Protein AF-A0A2H4I725-F1 (afdb_monomer_lite)

Structure (mmCIF, N/CA/C/O backbone):
data_AF-A0A2H4I725-F1
#
_entry.id   AF-A0A2H4I725-F1
#
loop_
_atom_site.group_PDB
_atom_site.id
_atom_site.type_symbol
_atom_site.label_atom_id
_atom_site.label_alt_id
_atom_site.label_comp_id
_atom_site.label_asym_id
_atom_site.label_entity_id
_atom_site.label_seq_id
_atom_site.pdbx_PDB_ins_code
_atom_site.Cartn_x
_atom_site.Cartn_y
_atom_site.Cartn_z
_atom_site.occupancy
_atom_site.B_iso_or_equiv
_atom_site.auth_seq_id
_atom_site.auth_comp_id
_atom_site.auth_asym_id
_atom_site.auth_atom_id
_atom_site.pdbx_PDB_model_num
ATOM 1 N N . MET A 1 1 ? 18.591 -48.454 33.062 1.00 38.25 1 MET A N 1
ATOM 2 C CA . MET A 1 1 ? 19.019 -47.544 31.979 1.00 38.25 1 MET A CA 1
ATOM 3 C C . MET A 1 1 ? 18.144 -47.769 30.755 1.00 38.25 1 MET A C 1
ATOM 5 O O . MET A 1 1 ? 18.186 -48.865 30.234 1.00 38.25 1 MET A O 1
ATOM 9 N N . LYS A 1 2 ? 17.390 -46.725 30.367 1.00 40.25 2 LYS A N 1
ATOM 10 C CA . LYS A 1 2 ? 17.100 -46.233 28.998 1.00 40.25 2 LYS A CA 1
ATOM 11 C C . LYS A 1 2 ? 16.545 -47.212 27.933 1.00 40.25 2 LYS A C 1
ATOM 13 O O . LYS A 1 2 ? 17.132 -48.250 27.714 1.00 40.25 2 LYS A O 1
ATOM 18 N N . LYS A 1 3 ? 15.539 -46.900 27.107 1.00 43.84 3 LYS A N 1
ATOM 19 C CA . LYS A 1 3 ? 14.594 -45.774 26.958 1.00 43.84 3 LYS A CA 1
ATOM 20 C C . LYS A 1 3 ? 13.524 -46.240 25.940 1.00 43.84 3 LYS A C 1
ATOM 22 O O . LYS A 1 3 ? 13.876 -46.585 24.823 1.00 43.84 3 LYS A O 1
ATOM 27 N N . ILE A 1 4 ? 12.263 -46.256 26.369 1.00 47.47 4 ILE A N 1
ATOM 28 C CA . ILE A 1 4 ? 11.057 -45.745 25.687 1.00 47.47 4 ILE A CA 1
ATOM 29 C C . ILE A 1 4 ? 11.089 -45.766 24.142 1.00 47.47 4 ILE A C 1
ATOM 31 O O . ILE A 1 4 ? 11.621 -44.854 23.515 1.00 47.47 4 ILE A O 1
ATOM 35 N N . ILE A 1 5 ? 10.420 -46.758 23.548 1.00 49.59 5 ILE A N 1
ATOM 36 C CA . ILE A 1 5 ? 9.940 -46.745 22.157 1.00 49.59 5 ILE A CA 1
ATOM 37 C C . ILE A 1 5 ? 8.427 -46.940 22.231 1.00 49.59 5 ILE A C 1
ATOM 39 O O . ILE A 1 5 ? 7.939 -48.061 22.195 1.00 49.59 5 ILE A O 1
ATOM 43 N N . LEU A 1 6 ? 7.692 -45.853 22.452 1.00 46.06 6 LEU A N 1
ATOM 44 C CA . LEU A 1 6 ? 6.232 -45.800 22.327 1.00 46.06 6 LEU A CA 1
ATOM 45 C C . LEU A 1 6 ? 5.814 -44.342 22.511 1.00 46.06 6 LEU A C 1
ATOM 47 O O . LEU A 1 6 ? 5.556 -43.935 23.634 1.00 46.06 6 LEU A O 1
ATOM 51 N N . LEU A 1 7 ? 5.871 -43.544 21.436 1.00 43.12 7 LEU A N 1
ATOM 52 C CA . LEU A 1 7 ? 5.210 -42.231 21.274 1.00 43.12 7 LEU A CA 1
ATOM 53 C C . LEU A 1 7 ? 5.718 -41.560 19.986 1.00 43.12 7 LEU A C 1
ATOM 55 O O . LEU A 1 7 ? 6.475 -40.601 20.035 1.00 43.12 7 LEU A O 1
ATOM 59 N N . PHE A 1 8 ? 5.356 -42.080 18.813 1.00 39.75 8 PHE A N 1
ATOM 60 C CA . PHE A 1 8 ? 5.600 -41.348 17.555 1.00 39.75 8 PHE A CA 1
ATOM 61 C C . PHE A 1 8 ? 4.423 -41.364 16.573 1.00 39.75 8 PHE A C 1
ATOM 63 O O . PHE A 1 8 ? 4.521 -40.782 15.501 1.00 39.75 8 PHE A O 1
ATOM 70 N N . VAL A 1 9 ? 3.285 -41.963 16.941 1.00 41.59 9 VAL A N 1
ATOM 71 C CA . VAL A 1 9 ? 2.117 -42.086 16.042 1.00 41.59 9 VAL A CA 1
ATOM 72 C C . VAL A 1 9 ? 0.950 -41.167 16.450 1.00 41.59 9 VAL A C 1
ATOM 74 O O . VAL A 1 9 ? -0.037 -41.059 15.737 1.00 41.59 9 VAL A O 1
ATOM 77 N N . THR A 1 10 ? 1.075 -40.405 17.539 1.00 39.72 10 THR A N 1
ATOM 78 C CA . THR A 1 10 ? 0.033 -39.475 18.023 1.00 39.72 10 THR A CA 1
ATOM 79 C C . THR A 1 10 ? 0.452 -38.003 18.019 1.00 39.72 10 THR A C 1
ATOM 81 O O . THR A 1 10 ? -0.192 -37.194 18.677 1.00 39.72 10 THR A O 1
ATOM 84 N N . LEU A 1 11 ? 1.509 -37.622 17.288 1.00 37.84 11 LEU A N 1
ATOM 85 C CA . LEU A 1 11 ? 1.909 -36.208 17.157 1.00 37.84 11 LEU A CA 1
ATOM 86 C C . LEU A 1 11 ? 1.662 -35.600 15.767 1.00 37.84 11 LEU A C 1
ATOM 88 O O . LEU A 1 11 ? 1.892 -34.412 15.579 1.00 37.84 11 LEU A O 1
ATOM 92 N N . VAL A 1 12 ? 1.177 -36.386 14.800 1.00 43.19 12 VAL A N 1
ATOM 93 C CA . VAL A 1 12 ? 0.911 -35.912 13.424 1.00 43.19 12 VAL A CA 1
ATOM 94 C C . VAL A 1 12 ? -0.580 -35.628 13.184 1.00 43.19 12 VAL A C 1
ATOM 96 O O . VAL A 1 12 ? -0.946 -34.978 12.213 1.00 43.19 12 VAL A O 1
ATOM 99 N N . SER A 1 13 ? -1.461 -36.022 14.104 1.00 42.28 13 SER A N 1
ATOM 100 C CA . SER A 1 13 ? -2.905 -35.754 14.024 1.00 42.28 13 SER A CA 1
ATOM 101 C C . SER A 1 13 ? -3.357 -34.481 14.753 1.00 42.28 13 SER A C 1
ATOM 103 O O . SER A 1 13 ? -4.543 -34.164 14.734 1.00 42.28 13 SER A O 1
ATOM 105 N N . LEU A 1 14 ? -2.431 -33.702 15.325 1.00 39.09 14 LEU A N 1
ATOM 106 C CA . LEU A 1 14 ? -2.716 -32.391 15.923 1.00 39.09 14 LEU A CA 1
ATOM 107 C C . LEU A 1 14 ? -2.178 -31.231 15.067 1.00 39.09 14 LEU A C 1
ATOM 109 O O . LEU A 1 14 ? -1.698 -30.234 15.588 1.00 39.09 14 LEU A O 1
ATOM 113 N N . PHE A 1 15 ? -2.226 -31.372 13.741 1.00 39.53 15 PHE A N 1
ATOM 114 C CA . PHE A 1 15 ? -1.858 -30.305 12.797 1.00 39.53 15 PHE A CA 1
ATOM 115 C C . PHE A 1 15 ? -2.995 -29.965 11.821 1.00 39.53 15 PHE A C 1
ATOM 117 O O . PHE A 1 15 ? -2.755 -29.495 10.714 1.00 39.53 15 PHE A O 1
ATOM 124 N N . VAL A 1 16 ? -4.247 -30.238 12.214 1.00 42.94 16 VAL A N 1
ATOM 125 C CA . VAL A 1 16 ? -5.434 -29.981 11.369 1.00 42.94 16 VAL A CA 1
ATOM 126 C C . VAL A 1 16 ? -6.513 -29.145 12.074 1.00 42.94 16 VAL A C 1
ATOM 128 O O . VAL A 1 16 ? -7.460 -28.700 11.438 1.00 42.94 16 VAL A O 1
ATOM 131 N N . PHE A 1 17 ? -6.363 -28.811 13.357 1.00 39.41 17 PHE A N 1
ATOM 132 C CA . PHE A 1 17 ? -7.342 -27.985 14.070 1.00 39.41 17 PHE A CA 1
ATOM 133 C C . PHE A 1 17 ? -6.686 -26.762 14.696 1.00 39.41 17 PHE A C 1
ATOM 135 O O . PHE A 1 17 ? -6.304 -26.811 15.855 1.00 39.41 17 PHE A O 1
ATOM 142 N N . GLN A 1 18 ? -6.565 -25.689 13.912 1.00 35.44 18 GLN A N 1
ATOM 143 C CA . GLN A 1 18 ? -6.730 -24.284 14.326 1.00 35.44 18 GLN A CA 1
ATOM 144 C C . GLN A 1 18 ? -6.160 -23.376 13.236 1.00 35.44 18 GLN A C 1
ATOM 146 O O . GLN A 1 18 ? -5.016 -22.962 13.306 1.00 35.44 18 GLN A O 1
ATOM 151 N N . ASN A 1 19 ? -6.963 -23.067 12.220 1.00 39.19 19 ASN A N 1
ATOM 152 C CA . ASN A 1 19 ? -6.806 -21.834 11.438 1.00 39.19 19 ASN A CA 1
ATOM 153 C C . ASN A 1 19 ? -8.176 -21.259 11.039 1.00 39.19 19 ASN A C 1
ATOM 155 O O . ASN A 1 19 ? -8.297 -20.550 10.049 1.00 39.19 19 ASN A O 1
ATOM 159 N N . ASN A 1 20 ? -9.210 -21.513 11.849 1.00 42.00 20 ASN A N 1
ATOM 160 C CA . ASN A 1 20 ? -10.397 -20.656 11.867 1.00 42.00 20 ASN A CA 1
ATOM 161 C C . ASN A 1 20 ? -10.122 -19.476 12.806 1.00 42.00 20 ASN A C 1
ATOM 163 O O . ASN A 1 20 ? -10.790 -19.308 13.823 1.00 42.00 20 ASN A O 1
ATOM 167 N N . VAL A 1 21 ? -9.079 -18.700 12.496 1.00 41.16 21 VAL A N 1
ATOM 168 C CA . VAL A 1 21 ? -8.945 -17.358 13.060 1.00 41.16 21 VAL A CA 1
ATOM 169 C C . VAL A 1 21 ? -9.886 -16.494 12.239 1.00 41.16 21 VAL A C 1
ATOM 171 O O . VAL A 1 21 ? -9.630 -16.213 11.071 1.00 41.16 21 VAL A O 1
ATOM 174 N N . SER A 1 22 ? -11.027 -16.169 12.838 1.00 38.25 22 SER A N 1
ATOM 175 C CA . SER A 1 22 ? -11.983 -15.201 12.317 1.00 38.25 22 SER A CA 1
ATOM 176 C C . SER A 1 22 ? -11.232 -13.946 11.862 1.00 38.25 22 SER A C 1
ATOM 178 O O . SER A 1 22 ? -10.439 -13.390 12.620 1.00 38.25 22 SER A O 1
ATOM 180 N N . ALA A 1 23 ? -11.474 -13.514 10.624 1.00 45.38 23 ALA A N 1
ATOM 181 C CA . ALA A 1 23 ? -10.743 -12.443 9.939 1.00 45.38 23 ALA A CA 1
ATOM 182 C C . ALA A 1 23 ? -10.848 -11.048 10.598 1.00 45.38 23 ALA A C 1
ATOM 184 O O . ALA A 1 23 ? -10.262 -10.097 10.094 1.00 45.38 23 ALA A O 1
ATOM 185 N N . ASP A 1 24 ? -11.559 -10.933 11.721 1.00 45.62 24 ASP A N 1
ATOM 186 C CA . ASP A 1 24 ? -11.911 -9.667 12.369 1.00 45.62 24 ASP A CA 1
ATOM 187 C C . ASP A 1 24 ? -11.006 -9.317 13.573 1.00 45.62 24 ASP A C 1
ATOM 189 O O . ASP A 1 24 ? -11.004 -8.184 14.031 1.00 45.62 24 ASP A O 1
ATOM 193 N N . THR A 1 25 ? -10.183 -10.249 14.082 1.00 41.94 25 THR A N 1
ATOM 194 C CA . THR A 1 25 ? -9.309 -10.004 15.261 1.00 41.94 25 THR A CA 1
ATOM 195 C C . THR A 1 25 ? -7.814 -9.893 14.941 1.00 41.94 25 THR A C 1
ATOM 197 O O . THR A 1 25 ? -6.993 -9.793 15.850 1.00 41.94 25 THR A O 1
ATOM 200 N N . LEU A 1 26 ? -7.421 -9.953 13.665 1.00 50.97 26 LEU A N 1
ATOM 201 C CA . LEU A 1 26 ? -6.010 -9.856 13.247 1.00 50.97 26 LEU A CA 1
ATOM 202 C C . LEU A 1 26 ? -5.545 -8.413 12.988 1.00 50.97 26 LEU A C 1
ATOM 204 O O . LEU A 1 26 ? -4.342 -8.170 12.936 1.00 50.97 26 LEU A O 1
ATOM 208 N N . ASP A 1 27 ? -6.475 -7.468 12.854 1.00 57.44 27 ASP A N 1
ATOM 209 C CA . ASP A 1 27 ? -6.194 -6.080 12.456 1.00 57.44 27 ASP A CA 1
ATOM 210 C C . ASP A 1 27 ? -5.729 -5.202 13.638 1.00 57.44 27 ASP A C 1
ATOM 212 O O . ASP A 1 27 ? -5.016 -4.222 13.433 1.00 57.44 27 ASP A O 1
ATOM 216 N N . ASP A 1 28 ? -6.056 -5.577 14.883 1.00 63.50 28 ASP A N 1
ATOM 217 C CA . ASP A 1 28 ? -5.721 -4.799 16.092 1.00 63.50 28 ASP A CA 1
ATOM 218 C C . ASP A 1 28 ? -4.212 -4.708 16.364 1.00 63.50 28 ASP A C 1
ATOM 220 O O . ASP A 1 28 ? -3.746 -3.769 17.009 1.00 63.50 28 ASP A O 1
ATOM 224 N N . ASN A 1 29 ? -3.436 -5.667 15.854 1.00 81.62 29 ASN A N 1
ATOM 225 C CA . ASN A 1 29 ? -1.980 -5.693 16.009 1.00 81.62 29 ASN A CA 1
ATOM 226 C C . ASN A 1 29 ? -1.241 -5.041 14.834 1.00 81.62 29 ASN A C 1
ATOM 228 O O . ASN A 1 29 ? -0.012 -4.966 14.864 1.00 81.62 29 ASN A O 1
ATOM 232 N N . ILE A 1 30 ? -1.956 -4.595 13.796 1.00 89.94 30 ILE A N 1
ATOM 233 C CA . ILE A 1 30 ? -1.338 -3.951 12.640 1.00 89.94 30 ILE A CA 1
ATOM 234 C C . ILE A 1 30 ? -1.136 -2.464 12.964 1.00 89.94 30 ILE A C 1
ATOM 236 O O . ILE A 1 30 ? -2.109 -1.763 13.264 1.00 89.94 30 ILE A O 1
ATOM 240 N N . PRO A 1 31 ? 0.105 -1.945 12.89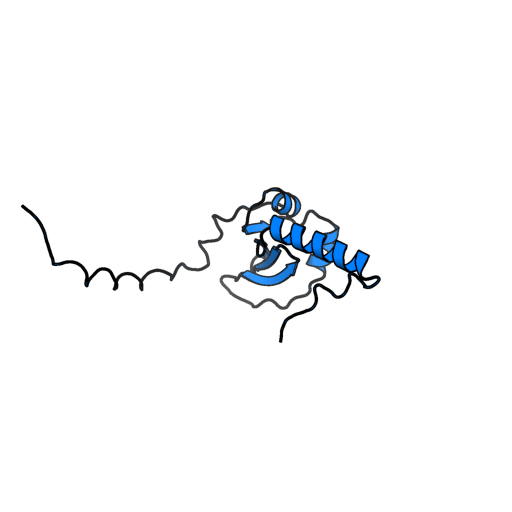2 1.00 93.88 31 PRO A N 1
ATOM 241 C CA . PRO A 1 31 ? 0.381 -0.540 13.155 1.00 93.88 31 PRO A CA 1
ATOM 242 C C . PRO A 1 31 ? -0.469 0.389 12.279 1.00 93.88 31 PRO A C 1
ATOM 244 O O . PRO A 1 31 ? -0.621 0.165 11.074 1.00 93.88 31 PRO A O 1
ATOM 247 N N . GLN A 1 32 ? -1.000 1.453 12.885 1.00 94.06 32 GLN A N 1
ATOM 248 C CA . GLN A 1 32 ? -1.778 2.479 12.190 1.00 94.06 32 GLN A CA 1
ATOM 249 C C . GLN A 1 32 ? -0.970 3.774 12.120 1.00 94.06 32 GLN A C 1
ATOM 251 O O . GLN A 1 32 ? -0.566 4.297 13.156 1.00 94.06 32 GLN A O 1
ATOM 256 N N . MET A 1 33 ? -0.731 4.287 10.915 1.00 95.25 33 MET A N 1
ATOM 257 C CA . MET A 1 33 ? 0.077 5.494 10.692 1.00 95.25 33 MET A CA 1
ATOM 258 C C . MET A 1 33 ? -0.277 6.164 9.361 1.00 95.25 33 MET A C 1
ATOM 260 O O . MET A 1 33 ? -1.031 5.595 8.561 1.00 95.25 33 MET A O 1
ATOM 264 N N . THR A 1 34 ? 0.236 7.370 9.108 1.00 95.44 34 THR A N 1
ATOM 265 C CA . THR A 1 34 ? 0.018 8.031 7.809 1.00 95.44 34 THR A CA 1
ATOM 266 C C . THR A 1 34 ? 0.801 7.333 6.693 1.00 95.44 34 THR A C 1
ATOM 268 O O . THR A 1 34 ? 1.727 6.559 6.949 1.00 95.44 34 THR A O 1
ATOM 271 N N . LEU A 1 35 ? 0.452 7.590 5.427 1.00 91.75 35 LEU A N 1
ATOM 272 C CA . LEU A 1 35 ? 1.178 7.009 4.293 1.00 91.75 35 LEU A CA 1
ATOM 273 C C . LEU A 1 35 ? 2.663 7.413 4.298 1.00 91.75 35 LEU A C 1
ATOM 275 O O . LEU A 1 35 ? 3.524 6.585 4.002 1.00 91.75 35 LEU A O 1
ATOM 279 N N . SER A 1 36 ? 2.989 8.662 4.635 1.00 93.62 36 SER A N 1
ATOM 280 C CA . SER A 1 36 ? 4.385 9.100 4.680 1.00 93.62 36 SER A CA 1
ATOM 281 C C . SER A 1 36 ? 5.186 8.441 5.809 1.00 93.62 36 SER A C 1
ATOM 283 O O . SER A 1 36 ? 6.356 8.109 5.609 1.00 93.62 36 SER A O 1
ATOM 285 N N . GLU A 1 37 ? 4.568 8.208 6.968 1.00 94.88 37 GLU A N 1
ATOM 286 C CA . GLU A 1 37 ? 5.175 7.487 8.091 1.00 94.88 37 GLU A CA 1
ATOM 287 C C . GLU A 1 37 ? 5.373 6.009 7.757 1.00 94.88 37 GLU A C 1
ATOM 289 O O . GLU A 1 37 ? 6.461 5.472 7.963 1.00 94.88 37 GLU A O 1
ATOM 294 N N . ALA A 1 38 ? 4.369 5.385 7.140 1.00 92.75 38 ALA A N 1
ATOM 295 C CA . ALA A 1 38 ? 4.407 4.007 6.660 1.00 92.75 38 ALA A CA 1
ATOM 296 C C . ALA A 1 38 ? 5.588 3.734 5.722 1.00 92.75 38 ALA A C 1
ATOM 298 O O . ALA A 1 38 ? 6.258 2.709 5.829 1.00 92.75 38 ALA A O 1
ATOM 299 N N . LEU A 1 39 ? 5.881 4.666 4.816 1.00 90.69 39 LEU A N 1
ATOM 300 C CA . LEU A 1 39 ? 7.003 4.532 3.887 1.00 90.69 39 LEU A CA 1
ATOM 301 C C . LEU A 1 39 ? 8.374 4.700 4.562 1.00 90.69 39 LEU A C 1
ATOM 303 O O . LEU A 1 39 ? 9.378 4.249 4.012 1.00 90.69 39 LEU A O 1
ATOM 307 N N . LYS A 1 40 ? 8.430 5.342 5.735 1.00 91.62 40 LYS A N 1
ATOM 308 C CA . LYS A 1 40 ? 9.665 5.580 6.501 1.00 91.62 40 LYS A CA 1
ATOM 309 C C . LYS A 1 40 ? 9.913 4.532 7.582 1.00 91.62 40 LYS A C 1
ATOM 311 O O . LYS A 1 40 ? 11.068 4.301 7.927 1.00 91.62 40 LYS A O 1
ATOM 316 N N . SER A 1 41 ? 8.858 3.930 8.128 1.00 89.81 41 SER A N 1
ATOM 317 C CA . SER A 1 41 ? 8.936 3.036 9.287 1.00 89.81 41 SER A CA 1
ATOM 318 C C . SER A 1 41 ? 9.643 1.714 8.982 1.00 89.81 41 SER A C 1
ATOM 320 O O . SER A 1 41 ? 10.255 1.127 9.869 1.00 89.81 41 SER A O 1
ATOM 322 N N . GLY A 1 42 ? 9.590 1.254 7.727 1.00 83.44 42 GLY A N 1
ATOM 323 C CA . GLY A 1 42 ? 10.114 -0.055 7.330 1.00 83.44 42 GLY A CA 1
ATOM 324 C C . GLY A 1 42 ? 9.217 -1.227 7.745 1.00 83.44 42 GLY A C 1
ATOM 325 O O . GLY A 1 42 ? 9.615 -2.381 7.580 1.00 83.44 42 GLY A O 1
ATOM 326 N N . GLU A 1 43 ? 8.016 -0.941 8.254 1.00 89.75 43 GLU A N 1
ATOM 327 C CA . GLU A 1 43 ? 7.018 -1.950 8.593 1.00 89.75 43 GLU A CA 1
ATOM 328 C C . GLU A 1 43 ? 6.533 -2.690 7.342 1.00 89.75 43 GLU A C 1
ATOM 330 O O . GLU A 1 43 ? 6.338 -2.110 6.270 1.00 89.75 43 GLU A O 1
ATOM 335 N N . LYS A 1 44 ? 6.326 -4.003 7.474 1.00 92.38 44 LYS A N 1
ATOM 336 C CA . LYS A 1 44 ? 5.906 -4.851 6.347 1.00 92.38 44 LYS A CA 1
ATOM 337 C C . LYS A 1 44 ? 4.412 -4.785 6.073 1.00 92.38 44 LYS A C 1
ATOM 339 O O . LYS A 1 44 ? 3.994 -5.087 4.960 1.00 92.38 44 LYS A O 1
ATOM 344 N N . GLU A 1 45 ? 3.614 -4.426 7.067 1.00 94.56 45 GLU A N 1
ATOM 345 C CA . GLU A 1 45 ? 2.165 -4.322 6.954 1.00 94.56 45 GLU A CA 1
ATOM 346 C C . GLU A 1 45 ? 1.664 -3.222 7.887 1.00 94.56 45 GLU A C 1
ATOM 348 O O . GLU A 1 45 ? 2.030 -3.192 9.060 1.00 94.56 45 GLU A O 1
ATOM 353 N N . VAL A 1 46 ? 0.851 -2.306 7.357 1.00 95.00 46 VAL A N 1
ATOM 354 C CA . VAL A 1 46 ? 0.305 -1.165 8.105 1.00 95.00 46 VAL A CA 1
ATOM 355 C C . VAL A 1 46 ? -1.084 -0.783 7.606 1.00 95.00 46 VAL A C 1
ATOM 357 O O . VAL A 1 46 ? -1.384 -0.873 6.410 1.00 95.00 46 VAL A O 1
ATOM 360 N N . ILE A 1 47 ? -1.919 -0.281 8.511 1.00 95.25 47 ILE A N 1
ATOM 361 C CA . ILE A 1 47 ? -3.188 0.364 8.170 1.00 95.25 47 ILE A CA 1
ATOM 362 C C . ILE A 1 47 ? -2.925 1.861 8.014 1.00 95.25 47 ILE A C 1
ATOM 364 O O . ILE A 1 47 ? -2.465 2.533 8.935 1.00 95.25 47 ILE A O 1
ATOM 368 N N . ILE A 1 48 ? -3.247 2.396 6.843 1.00 93.94 48 ILE A N 1
ATOM 369 C CA . ILE A 1 48 ? -3.072 3.814 6.545 1.00 93.94 48 ILE A CA 1
ATOM 370 C C . ILE A 1 48 ? -4.253 4.584 7.136 1.00 93.94 48 ILE A C 1
ATOM 372 O O . ILE A 1 48 ? -5.407 4.380 6.740 1.00 93.94 48 ILE A O 1
ATOM 376 N N . THR A 1 49 ? -3.954 5.484 8.068 1.00 93.19 49 THR A N 1
ATOM 377 C CA . THR A 1 49 ? -4.941 6.384 8.681 1.00 93.19 49 THR A CA 1
ATOM 378 C C . THR A 1 49 ? -5.259 7.564 7.768 1.00 93.19 49 THR A C 1
ATOM 380 O O . THR A 1 49 ? -6.426 7.923 7.615 1.00 93.19 49 THR A O 1
ATOM 383 N N . GLU A 1 50 ? -4.237 8.113 7.110 1.00 91.94 50 GLU A N 1
ATOM 384 C CA . GLU A 1 50 ? -4.332 9.275 6.229 1.00 91.94 50 GLU A CA 1
ATOM 385 C C . GLU A 1 50 ? -3.366 9.169 5.040 1.00 91.94 50 GLU A C 1
ATOM 387 O O . GLU A 1 50 ? -2.231 8.706 5.171 1.00 91.94 50 GLU A O 1
ATOM 392 N N . ILE A 1 51 ? -3.822 9.619 3.867 1.00 89.94 51 ILE A N 1
ATOM 393 C CA . ILE A 1 51 ? -2.989 9.766 2.668 1.00 89.94 51 ILE A CA 1
ATOM 394 C C . ILE A 1 51 ? -2.494 11.215 2.629 1.00 89.94 51 ILE A C 1
ATOM 396 O O . ILE A 1 51 ? -3.071 12.068 1.957 1.00 89.94 51 ILE A O 1
ATOM 400 N N . ASP A 1 52 ? -1.429 11.478 3.378 1.00 92.75 52 ASP A N 1
ATOM 401 C CA . ASP A 1 52 ? -0.808 12.794 3.575 1.00 92.75 52 ASP A CA 1
ATOM 402 C C . ASP A 1 52 ? 0.162 13.199 2.446 1.00 92.75 52 ASP A C 1
ATOM 404 O O . ASP A 1 52 ? 0.700 14.304 2.442 1.00 92.75 52 ASP A O 1
ATOM 408 N N . ILE A 1 53 ? 0.360 12.325 1.454 1.00 91.00 53 ILE A N 1
ATOM 409 C CA . ILE A 1 53 ? 1.157 12.596 0.251 1.00 91.00 53 ILE A CA 1
ATOM 410 C C . ILE A 1 53 ? 0.219 13.064 -0.877 1.00 91.00 53 ILE A C 1
ATOM 412 O O . ILE A 1 53 ? -0.571 12.253 -1.380 1.00 91.00 53 ILE A O 1
ATOM 416 N N . PRO A 1 54 ? 0.292 14.335 -1.324 1.00 89.56 54 PRO A N 1
ATOM 417 C CA . PRO A 1 54 ? -0.659 14.905 -2.283 1.00 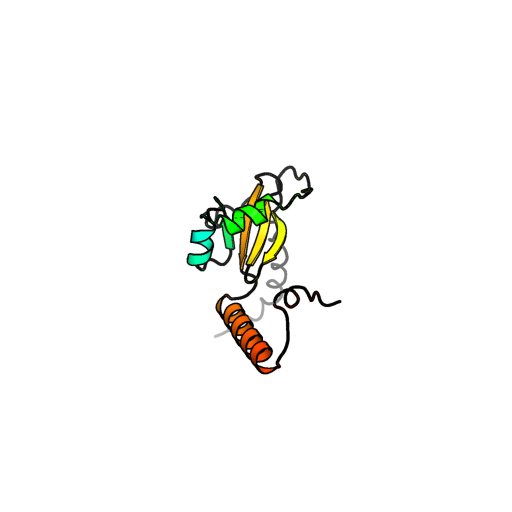89.56 54 PRO A CA 1
ATOM 418 C C . PRO A 1 54 ? -0.738 14.148 -3.614 1.00 89.56 54 PRO A C 1
ATOM 420 O O . PRO A 1 54 ? -1.820 13.969 -4.178 1.00 89.56 54 PRO A O 1
ATOM 423 N N . GLU A 1 55 ? 0.400 13.687 -4.129 1.00 86.94 55 GLU A N 1
ATOM 424 C CA . GLU A 1 55 ? 0.498 12.933 -5.379 1.00 86.94 55 GLU A CA 1
ATOM 425 C C . GLU A 1 55 ? -0.209 11.581 -5.259 1.00 86.94 55 GLU A C 1
ATOM 427 O O . GLU A 1 55 ? -0.994 11.207 -6.134 1.00 86.94 55 GLU A O 1
ATOM 432 N N . ALA A 1 56 ? 0.006 10.879 -4.143 1.00 85.44 56 ALA A N 1
ATOM 433 C CA . ALA A 1 56 ? -0.658 9.612 -3.865 1.00 85.44 56 ALA A CA 1
ATOM 434 C C . ALA A 1 56 ? -2.165 9.810 -3.678 1.00 85.44 56 ALA A C 1
ATOM 436 O O . ALA A 1 56 ? -2.955 9.033 -4.211 1.00 85.44 56 ALA A O 1
ATOM 437 N N . ALA A 1 57 ? -2.581 10.881 -2.993 1.00 86.56 57 ALA A N 1
ATOM 438 C CA . ALA A 1 57 ? -3.990 11.203 -2.794 1.00 86.56 57 ALA A CA 1
ATOM 439 C C . ALA A 1 57 ? -4.724 11.411 -4.126 1.00 86.56 57 ALA A C 1
ATOM 441 O O . ALA A 1 57 ? -5.821 10.881 -4.305 1.00 86.56 57 ALA A O 1
ATOM 442 N N . LYS A 1 58 ? -4.117 12.119 -5.092 1.00 86.06 58 LYS A N 1
ATOM 443 C CA . LYS A 1 58 ? -4.697 12.303 -6.438 1.00 86.06 58 LYS A CA 1
ATOM 444 C C . LYS A 1 58 ? -4.972 10.967 -7.123 1.00 86.06 58 LYS A C 1
ATOM 446 O O . LYS A 1 58 ? -6.060 10.769 -7.661 1.00 86.06 58 LYS A O 1
ATOM 451 N N . VAL A 1 59 ? -4.010 10.046 -7.070 1.00 82.69 59 VAL A N 1
ATOM 452 C CA . VAL A 1 59 ? -4.145 8.717 -7.675 1.00 82.69 59 VAL A CA 1
ATOM 453 C C . VAL A 1 59 ? -5.188 7.898 -6.921 1.00 82.69 59 VAL A C 1
ATOM 455 O O . VAL A 1 59 ? -6.178 7.480 -7.515 1.00 82.69 59 VAL A O 1
ATOM 458 N N . LEU A 1 60 ? -5.030 7.732 -5.609 1.00 78.06 60 LEU A N 1
ATOM 459 C CA . LEU A 1 60 ? -5.869 6.877 -4.766 1.00 78.06 60 LEU A CA 1
ATOM 460 C C . LEU A 1 60 ? -7.339 7.318 -4.720 1.00 78.06 60 LEU A C 1
ATOM 462 O O . LEU A 1 60 ? -8.235 6.470 -4.686 1.00 78.06 60 LEU A O 1
ATOM 466 N N . ASN A 1 61 ? -7.605 8.625 -4.770 1.00 78.94 61 ASN A N 1
ATOM 467 C CA . ASN A 1 61 ? -8.968 9.161 -4.808 1.00 78.94 61 ASN A CA 1
ATOM 468 C C . ASN A 1 61 ? -9.617 9.044 -6.192 1.00 78.94 61 ASN A C 1
ATOM 470 O O . ASN A 1 61 ? -10.844 9.015 -6.290 1.00 78.94 61 ASN A O 1
ATOM 474 N N . SER A 1 62 ? -8.820 8.948 -7.261 1.00 79.19 62 SER A N 1
ATOM 475 C CA . SER A 1 62 ? -9.342 8.759 -8.620 1.00 79.19 62 SER A CA 1
ATOM 476 C C . SER A 1 62 ? -9.863 7.341 -8.871 1.00 79.19 62 SER A C 1
ATOM 478 O O . SER A 1 62 ? -10.687 7.135 -9.766 1.00 79.19 62 SER A O 1
ATOM 480 N N . ILE A 1 63 ? -9.431 6.361 -8.068 1.00 76.44 63 ILE A N 1
ATOM 481 C CA . ILE A 1 63 ? -9.769 4.956 -8.283 1.00 76.44 63 ILE A CA 1
ATOM 482 C C . ILE A 1 63 ? -11.227 4.695 -7.865 1.00 76.44 63 ILE A C 1
ATOM 484 O O . ILE A 1 63 ? -11.544 4.428 -6.702 1.00 76.44 63 ILE A O 1
ATOM 488 N N . ARG A 1 64 ? -12.145 4.776 -8.835 1.00 68.56 64 ARG A N 1
ATOM 489 C CA . ARG A 1 64 ? -13.570 4.457 -8.659 1.00 68.56 64 ARG A CA 1
ATOM 490 C C . ARG A 1 64 ? -13.770 2.949 -8.717 1.00 68.56 64 ARG A C 1
ATOM 492 O O . ARG A 1 64 ? -13.568 2.348 -9.767 1.00 68.56 64 ARG A O 1
ATOM 499 N N . MET A 1 65 ? -14.187 2.328 -7.612 1.00 66.56 65 MET A N 1
ATOM 500 C CA . MET A 1 65 ? -14.323 0.868 -7.552 1.00 66.56 65 MET A CA 1
ATOM 501 C C . MET A 1 65 ? -15.614 0.411 -6.891 1.00 66.56 65 MET A C 1
ATOM 503 O O . MET A 1 65 ? -16.059 0.947 -5.874 1.00 66.56 65 MET A O 1
ATOM 507 N N . ARG A 1 66 ? -16.192 -0.638 -7.479 1.00 71.44 66 ARG A N 1
ATOM 508 C CA . ARG A 1 66 ? -17.364 -1.337 -6.964 1.00 71.44 66 ARG A CA 1
ATOM 509 C C . ARG A 1 66 ? -16.887 -2.401 -5.978 1.00 71.44 66 ARG A C 1
ATOM 511 O O . ARG A 1 66 ? -16.549 -3.510 -6.368 1.00 71.44 66 ARG A O 1
ATOM 518 N N . MET A 1 67 ? -16.799 -2.024 -4.706 1.00 75.19 67 MET A N 1
ATOM 519 C CA . MET A 1 67 ? -16.412 -2.953 -3.643 1.00 75.19 67 MET A CA 1
ATOM 520 C C . MET A 1 67 ? -17.536 -3.964 -3.367 1.00 75.19 67 MET A C 1
ATOM 522 O O . MET A 1 67 ? -18.711 -3.576 -3.409 1.00 75.19 67 MET A O 1
ATOM 526 N N . PRO A 1 68 ? -17.203 -5.229 -3.052 1.00 76.44 68 PRO A N 1
ATOM 527 C CA . PRO A 1 68 ? -18.173 -6.181 -2.530 1.00 76.44 68 PRO A CA 1
ATOM 528 C C . PRO A 1 68 ? -18.805 -5.625 -1.251 1.00 76.44 68 PRO A C 1
ATOM 530 O O . PRO A 1 68 ? -18.145 -4.974 -0.438 1.00 76.44 68 PRO A O 1
ATOM 533 N N . ARG A 1 69 ? -20.110 -5.843 -1.090 1.00 67.94 69 ARG A N 1
ATOM 534 C CA . ARG A 1 69 ? -20.860 -5.384 0.080 1.00 67.94 69 ARG A CA 1
ATOM 535 C C . ARG A 1 69 ? -20.871 -6.513 1.110 1.00 67.94 69 ARG A C 1
ATOM 537 O O . ARG A 1 69 ? -21.819 -7.283 1.162 1.00 67.94 69 ARG A O 1
ATOM 544 N N . SER A 1 70 ? -19.781 -6.630 1.862 1.00 74.12 70 SER A N 1
ATOM 545 C CA . SER A 1 70 ? -19.664 -7.552 2.997 1.00 74.12 70 SER A CA 1
ATOM 546 C C . SER A 1 70 ? -20.156 -6.869 4.277 1.00 74.12 70 SER A C 1
ATOM 548 O O . SER A 1 70 ? -19.919 -5.672 4.463 1.00 74.12 70 SER A O 1
ATOM 550 N N . ALA A 1 71 ? -20.896 -7.599 5.118 1.00 69.69 71 ALA A N 1
ATOM 551 C CA . ALA A 1 71 ? -21.432 -7.085 6.383 1.00 69.69 71 ALA A CA 1
ATOM 552 C C . ALA A 1 71 ? -20.326 -6.893 7.435 1.00 69.69 71 ALA A C 1
ATOM 554 O O . ALA A 1 71 ? -20.331 -5.895 8.167 1.00 69.69 71 ALA A O 1
ATOM 555 N N . ASP A 1 72 ? -19.352 -7.799 7.438 1.00 78.38 72 ASP A N 1
ATOM 556 C CA . ASP A 1 72 ? -18.209 -7.780 8.352 1.00 78.38 72 ASP A CA 1
ATOM 557 C C . ASP A 1 72 ? -17.093 -6.890 7.790 1.00 78.38 72 ASP A C 1
ATOM 559 O O . ASP A 1 72 ? -16.500 -6.092 8.512 1.00 78.38 72 ASP A O 1
ATOM 563 N N . GLY A 1 73 ? -16.983 -6.834 6.461 1.00 84.12 73 GLY A N 1
ATOM 564 C CA . GLY A 1 73 ? -15.950 -6.076 5.774 1.00 84.12 73 GLY A CA 1
ATOM 565 C C . GLY A 1 73 ? -14.761 -6.972 5.457 1.00 84.12 73 GLY A C 1
ATOM 566 O O . GLY A 1 73 ? -14.389 -7.833 6.237 1.00 84.12 73 GLY A O 1
ATOM 567 N N . ASP A 1 74 ? -14.191 -6.776 4.274 1.00 87.38 74 ASP A N 1
ATOM 568 C CA . ASP A 1 74 ? -13.068 -7.565 3.782 1.00 87.38 74 ASP A CA 1
ATOM 569 C C . ASP A 1 74 ? -11.983 -6.622 3.275 1.00 87.38 74 ASP A C 1
ATOM 571 O O . ASP A 1 74 ? -12.274 -5.575 2.680 1.00 87.38 74 ASP A O 1
ATOM 575 N N . TRP A 1 75 ? -10.726 -7.013 3.457 1.00 90.25 75 TRP A N 1
ATOM 576 C CA . TRP A 1 75 ? -9.597 -6.379 2.789 1.00 90.25 75 TRP A CA 1
ATOM 577 C C . TRP A 1 75 ? -9.565 -6.801 1.320 1.00 90.25 75 TRP A C 1
ATOM 579 O O . TRP A 1 75 ? -9.154 -7.905 0.975 1.00 90.25 75 TRP A O 1
ATOM 589 N N . VAL A 1 76 ? -10.003 -5.909 0.435 1.00 90.00 76 VAL A N 1
ATOM 590 C CA . VAL A 1 76 ? -10.032 -6.162 -1.008 1.00 90.00 76 VAL A CA 1
ATOM 591 C C . VAL A 1 76 ? -8.710 -5.704 -1.607 1.00 90.00 76 VAL A C 1
ATOM 593 O O . VAL A 1 76 ? -8.275 -4.590 -1.334 1.00 90.00 76 VAL A O 1
ATOM 596 N N . TYR A 1 77 ? -8.055 -6.546 -2.407 1.00 90.50 77 TYR A N 1
ATOM 597 C CA . TYR A 1 77 ? -6.866 -6.142 -3.163 1.00 90.50 77 TYR A CA 1
ATOM 598 C C . TYR A 1 77 ? -7.235 -5.075 -4.195 1.00 90.50 77 TYR A C 1
ATOM 600 O O . TYR A 1 77 ? -8.199 -5.251 -4.943 1.00 90.50 77 TYR A O 1
ATOM 608 N N . MET A 1 78 ? -6.457 -3.992 -4.259 1.00 88.44 78 MET A N 1
ATOM 609 C CA . MET A 1 78 ? -6.695 -2.920 -5.223 1.00 88.44 78 MET A CA 1
ATOM 610 C C . MET A 1 78 ? -5.664 -2.945 -6.345 1.00 88.44 78 MET A C 1
ATOM 612 O O . MET A 1 78 ? -6.019 -3.112 -7.509 1.00 88.44 78 MET A O 1
ATOM 616 N N . TYR A 1 79 ? -4.392 -2.756 -6.003 1.00 85.88 79 TYR A N 1
ATOM 617 C CA . TYR A 1 79 ? -3.297 -2.729 -6.965 1.00 85.88 79 TYR A CA 1
ATOM 618 C C . TYR A 1 79 ? -1.952 -2.913 -6.257 1.00 85.88 79 TYR A C 1
ATOM 620 O O . TYR A 1 79 ? -1.853 -2.823 -5.031 1.00 85.88 79 TYR A O 1
ATOM 628 N N . THR A 1 80 ? -0.910 -3.143 -7.050 1.00 90.25 80 THR A N 1
ATOM 629 C CA . THR A 1 80 ? 0.480 -3.179 -6.593 1.00 90.25 80 THR A CA 1
ATOM 630 C C . THR A 1 80 ? 1.221 -1.996 -7.198 1.00 90.25 80 THR A C 1
ATOM 632 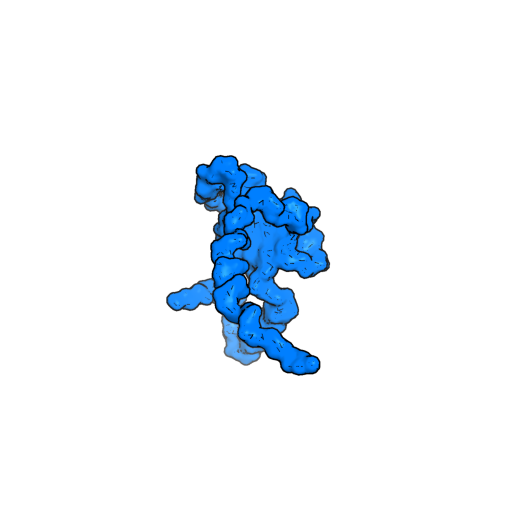O O . THR A 1 80 ? 1.212 -1.822 -8.414 1.00 90.25 80 THR A O 1
ATOM 635 N N . ALA A 1 81 ? 1.859 -1.196 -6.351 1.00 86.56 81 ALA A N 1
ATOM 636 C CA . ALA A 1 81 ? 2.894 -0.253 -6.745 1.00 86.56 81 ALA A CA 1
ATOM 637 C C . ALA A 1 81 ? 4.143 -0.655 -5.973 1.00 86.56 81 ALA A C 1
ATOM 639 O O . ALA A 1 81 ? 4.252 -0.392 -4.774 1.00 86.56 81 ALA A O 1
ATOM 640 N N . GLU A 1 82 ? 5.028 -1.389 -6.649 1.00 88.12 82 GLU A N 1
ATOM 641 C CA . GLU A 1 82 ? 6.185 -1.980 -5.992 1.00 88.12 82 GLU A CA 1
ATOM 642 C C . GLU A 1 82 ? 6.989 -0.926 -5.213 1.00 88.12 82 GLU A C 1
ATOM 644 O O . GLU A 1 82 ? 7.143 0.201 -5.688 1.00 88.12 82 GLU A O 1
ATOM 649 N N . PRO A 1 83 ? 7.475 -1.275 -4.009 1.00 92.50 83 PRO A N 1
ATOM 650 C CA . PRO A 1 83 ? 7.502 -2.617 -3.409 1.00 92.50 83 PRO A CA 1
ATOM 651 C C . PRO A 1 83 ? 6.234 -3.034 -2.631 1.00 92.50 83 PRO A C 1
ATOM 653 O O . PRO A 1 83 ? 6.268 -4.034 -1.907 1.00 92.50 83 PRO A O 1
ATOM 656 N N . TYR A 1 84 ? 5.121 -2.302 -2.761 1.00 92.75 84 TYR A N 1
ATOM 657 C CA . TYR A 1 84 ? 3.935 -2.473 -1.920 1.00 92.75 84 TYR A CA 1
ATOM 658 C C . TYR A 1 84 ? 2.673 -2.882 -2.696 1.00 92.75 84 TYR A C 1
ATOM 660 O O . TYR A 1 84 ? 2.401 -2.426 -3.808 1.00 92.75 84 TYR A O 1
ATOM 668 N N . ALA A 1 85 ? 1.853 -3.719 -2.068 1.00 93.31 85 ALA A N 1
ATOM 669 C CA . ALA A 1 85 ? 0.474 -3.972 -2.455 1.00 93.31 85 ALA A CA 1
ATOM 670 C C . ALA A 1 85 ? -0.478 -3.171 -1.565 1.00 93.31 85 ALA A C 1
ATOM 672 O O . ALA A 1 85 ? -0.285 -3.070 -0.352 1.00 93.31 85 ALA A O 1
ATOM 673 N N . PHE A 1 86 ? -1.527 -2.633 -2.180 1.00 91.88 86 PHE A N 1
ATOM 674 C CA . PHE A 1 86 ? -2.530 -1.818 -1.513 1.00 91.88 86 PHE A CA 1
ATOM 675 C C . PHE A 1 86 ? -3.877 -2.530 -1.505 1.00 91.88 86 PHE A C 1
ATOM 677 O O . PHE A 1 86 ? -4.375 -2.982 -2.541 1.00 91.88 86 PHE A O 1
ATOM 684 N N . TYR A 1 87 ? -4.484 -2.576 -0.325 1.00 93.06 87 TYR A N 1
ATOM 685 C CA . TYR A 1 87 ? -5.796 -3.155 -0.075 1.00 93.06 87 TYR A CA 1
ATOM 686 C C . TYR A 1 87 ? -6.736 -2.084 0.459 1.00 93.06 87 TYR A C 1
ATOM 688 O O . TYR A 1 87 ? -6.307 -1.162 1.155 1.00 93.06 87 TYR A O 1
ATOM 696 N N . ARG A 1 88 ? -8.030 -2.212 0.169 1.00 90.62 88 ARG A N 1
ATOM 697 C CA . ARG A 1 88 ? -9.055 -1.319 0.702 1.00 90.62 88 ARG A CA 1
ATOM 698 C C . ARG A 1 88 ? -10.123 -2.104 1.431 1.00 90.62 88 ARG A C 1
ATOM 700 O O . ARG A 1 88 ? -10.705 -3.038 0.882 1.00 90.62 88 ARG A O 1
ATOM 707 N N . HIS A 1 89 ? -10.396 -1.697 2.663 1.00 90.25 89 HIS A N 1
ATOM 708 C CA . HIS A 1 89 ? -11.410 -2.345 3.471 1.00 90.25 89 HIS A CA 1
ATOM 709 C C . HIS A 1 89 ? -12.804 -2.036 2.915 1.00 90.25 89 HIS A C 1
ATOM 711 O O . HIS A 1 89 ? -13.184 -0.870 2.749 1.00 90.25 89 HIS A O 1
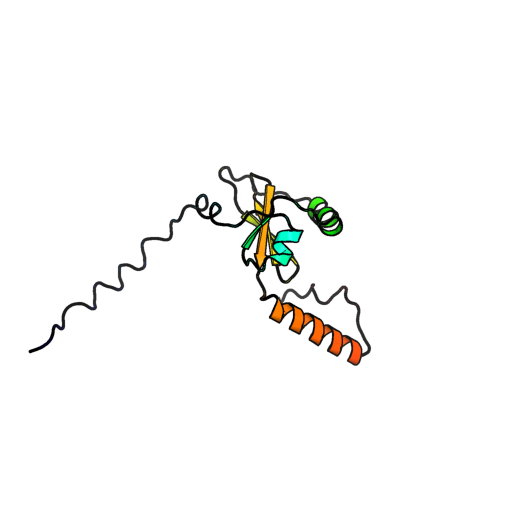ATOM 717 N N . SER A 1 90 ? -13.589 -3.068 2.617 1.00 88.19 90 SER A N 1
ATOM 718 C CA . SER A 1 90 ? -14.860 -2.921 1.903 1.00 88.19 90 SER A CA 1
ATOM 719 C C . SER A 1 90 ? -15.929 -2.179 2.716 1.00 88.19 90 SER A C 1
ATOM 721 O O . SER A 1 90 ? -16.777 -1.503 2.124 1.00 88.19 90 SER A O 1
ATOM 723 N N . LYS A 1 91 ? -15.840 -2.206 4.052 1.00 86.31 91 LYS A N 1
ATOM 724 C CA . LYS A 1 91 ? -16.761 -1.528 4.980 1.00 86.31 91 LYS A CA 1
ATOM 725 C C . LYS A 1 91 ? -16.257 -0.152 5.421 1.00 86.31 91 LYS A C 1
ATOM 727 O O . LYS A 1 91 ? -16.898 0.854 5.135 1.00 86.31 91 LYS A O 1
ATOM 732 N N . THR A 1 92 ? -15.089 -0.097 6.062 1.00 87.94 92 THR A N 1
ATOM 733 C CA . THR A 1 92 ? -14.527 1.137 6.661 1.00 87.94 92 THR A CA 1
ATOM 734 C C . THR A 1 92 ? -13.824 2.043 5.653 1.00 87.94 92 THR A C 1
ATOM 736 O O . THR A 1 92 ? -13.508 3.183 5.972 1.00 87.94 92 THR A O 1
ATOM 739 N N . LYS A 1 93 ? -13.565 1.550 4.435 1.00 86.62 93 LYS A N 1
ATOM 740 C CA . LYS A 1 93 ? -12.858 2.260 3.354 1.00 86.62 93 LYS A CA 1
ATOM 741 C C . LYS A 1 93 ? -11.409 2.642 3.659 1.00 86.62 93 LYS A C 1
ATOM 743 O O . LYS A 1 93 ? -10.809 3.312 2.813 1.00 86.62 93 LYS A O 1
ATOM 748 N N . LYS A 1 94 ? -10.859 2.185 4.792 1.00 90.69 94 LYS A N 1
ATOM 749 C CA . LYS A 1 94 ? -9.445 2.321 5.158 1.00 90.69 94 LYS A CA 1
ATOM 750 C C . LYS A 1 94 ? -8.550 1.632 4.132 1.00 90.69 94 LYS A C 1
ATOM 752 O O . LYS A 1 94 ? -8.972 0.677 3.474 1.00 90.69 94 LYS A O 1
ATOM 757 N N . TRP A 1 95 ? -7.323 2.122 4.016 1.00 92.62 95 TRP A N 1
ATOM 758 C CA . TRP A 1 95 ? -6.286 1.520 3.190 1.00 92.62 95 TRP A CA 1
ATOM 759 C C . TRP A 1 95 ? -5.351 0.679 4.051 1.00 92.62 95 TRP A C 1
ATOM 761 O O . TRP A 1 95 ? -5.073 1.032 5.192 1.00 92.62 95 TRP A O 1
ATOM 771 N N . LYS A 1 96 ? -4.853 -0.415 3.486 1.00 94.19 96 LYS A N 1
ATOM 772 C CA . LYS A 1 96 ? -3.789 -1.230 4.064 1.00 94.19 96 LYS A CA 1
ATOM 773 C C . LYS A 1 96 ? -2.670 -1.378 3.052 1.00 94.19 96 LYS A C 1
ATOM 775 O O . LYS A 1 96 ? -2.932 -1.632 1.875 1.00 94.19 96 LYS A O 1
ATOM 780 N N . MET A 1 97 ? -1.443 -1.194 3.514 1.00 94.31 97 MET A N 1
ATOM 781 C CA . MET A 1 97 ? -0.230 -1.325 2.720 1.00 94.31 97 MET A CA 1
ATOM 782 C C . MET A 1 97 ? 0.533 -2.553 3.194 1.00 94.31 97 MET A C 1
ATOM 784 O 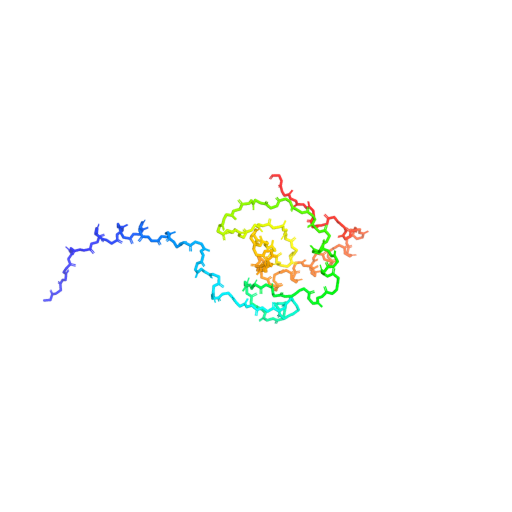O . MET A 1 97 ? 0.749 -2.716 4.391 1.00 94.31 97 MET A O 1
ATOM 788 N N . VAL A 1 98 ? 0.935 -3.406 2.254 1.00 95.12 98 VAL A N 1
ATOM 789 C CA . VAL A 1 98 ? 1.686 -4.636 2.526 1.00 95.12 98 VAL A CA 1
ATOM 790 C C . VAL A 1 98 ? 2.916 -4.670 1.630 1.00 95.12 98 VAL A C 1
ATOM 792 O O . VAL A 1 98 ? 2.797 -4.559 0.411 1.00 95.12 98 VAL A O 1
ATOM 795 N N . GLN A 1 99 ? 4.100 -4.835 2.205 1.00 94.38 99 GLN A N 1
ATOM 796 C CA . GLN A 1 99 ? 5.334 -5.035 1.457 1.00 94.38 99 GLN A CA 1
ATOM 797 C C . GLN A 1 99 ? 5.314 -6.415 0.796 1.00 94.38 99 GLN A C 1
ATOM 799 O O . GLN A 1 99 ? 5.256 -7.441 1.470 1.00 94.38 99 GLN A O 1
ATOM 804 N N . VAL A 1 100 ? 5.389 -6.435 -0.533 1.00 94.00 100 VAL A N 1
ATOM 805 C CA . VAL A 1 100 ? 5.420 -7.672 -1.333 1.00 94.00 100 VAL A CA 1
ATOM 806 C C . VAL A 1 100 ? 6.808 -7.972 -1.887 1.00 94.00 100 VAL A C 1
ATOM 808 O O . VAL A 1 100 ? 7.135 -9.131 -2.125 1.00 94.00 100 VAL A O 1
ATOM 811 N N . THR A 1 101 ? 7.647 -6.942 -2.012 1.00 91.38 101 THR A N 1
ATOM 812 C CA . THR A 1 101 ? 9.043 -7.058 -2.438 1.00 91.38 101 THR A CA 1
ATOM 813 C C . THR A 1 101 ? 9.925 -6.399 -1.377 1.00 91.38 101 THR A C 1
ATOM 815 O O . THR A 1 101 ? 9.643 -5.267 -0.988 1.00 91.38 101 THR A O 1
ATOM 818 N N . PRO A 1 102 ? 10.997 -7.043 -0.878 1.00 91.25 102 PRO A N 1
ATOM 819 C CA . PRO A 1 102 ? 11.919 -6.380 0.037 1.00 91.25 102 PRO A CA 1
ATOM 820 C C . PRO A 1 102 ? 12.442 -5.073 -0.572 1.00 91.25 102 PRO A C 1
ATOM 822 O O . PRO A 1 102 ? 12.884 -5.063 -1.722 1.00 91.25 102 PRO A O 1
ATOM 825 N N . THR A 1 103 ? 12.420 -3.976 0.192 1.00 87.50 103 THR A N 1
ATOM 826 C CA . THR A 1 103 ? 12.783 -2.635 -0.308 1.00 87.50 103 THR A CA 1
ATOM 827 C C . THR A 1 103 ? 14.136 -2.630 -1.011 1.00 87.50 103 THR A C 1
ATOM 829 O O . THR A 1 103 ? 14.262 -2.085 -2.104 1.00 87.50 103 THR A O 1
ATOM 832 N N . TRP A 1 104 ? 15.140 -3.289 -0.425 1.00 89.38 104 TRP A N 1
ATOM 833 C CA . TRP A 1 104 ? 16.474 -3.354 -1.016 1.00 89.38 104 TRP A CA 1
ATOM 834 C C . TRP A 1 104 ? 16.495 -4.094 -2.356 1.00 89.38 104 TRP A C 1
ATOM 836 O O . TRP A 1 104 ? 17.100 -3.615 -3.309 1.00 89.38 104 TRP A O 1
ATOM 846 N N . THR A 1 105 ? 15.773 -5.210 -2.462 1.00 91.38 105 THR A N 1
ATOM 847 C CA . THR A 1 105 ? 15.626 -5.948 -3.723 1.00 91.38 105 THR A CA 1
ATOM 848 C C . THR A 1 105 ? 14.958 -5.085 -4.790 1.00 91.38 105 THR A C 1
ATOM 850 O O . THR A 1 105 ? 15.426 -5.048 -5.924 1.00 91.38 105 THR A O 1
ATOM 853 N N . HIS A 1 106 ? 13.905 -4.345 -4.433 1.00 90.81 106 HIS A N 1
ATOM 854 C CA . HIS A 1 106 ? 13.251 -3.437 -5.372 1.00 90.81 106 HIS A CA 1
ATOM 855 C C . HIS A 1 106 ? 14.196 -2.317 -5.836 1.00 90.81 106 HIS A C 1
ATOM 857 O O . HIS A 1 106 ? 14.297 -2.065 -7.032 1.00 90.81 106 HIS A O 1
ATOM 863 N N . VAL A 1 107 ? 14.951 -1.694 -4.923 1.00 90.75 107 VAL A N 1
ATOM 864 C CA . VAL A 1 107 ? 15.946 -0.663 -5.274 1.00 90.75 107 VAL A CA 1
ATOM 865 C C . VAL A 1 107 ? 17.023 -1.224 -6.201 1.00 90.75 107 VAL A C 1
ATOM 867 O O . VAL A 1 107 ? 17.315 -0.613 -7.227 1.00 90.75 107 VAL A O 1
ATOM 870 N N . GLN A 1 108 ? 17.585 -2.394 -5.881 1.00 91.94 108 GLN A N 1
ATOM 871 C CA . GLN A 1 108 ? 18.579 -3.055 -6.730 1.00 91.94 108 GLN A CA 1
ATOM 872 C C . GLN A 1 108 ? 18.031 -3.304 -8.136 1.00 91.94 108 GLN A C 1
ATOM 874 O O . GLN A 1 108 ? 18.673 -2.920 -9.110 1.00 91.94 108 GLN A O 1
ATOM 879 N N . ASN A 1 109 ? 16.831 -3.877 -8.245 1.00 91.31 109 ASN A N 1
ATOM 880 C CA . ASN A 1 109 ? 16.195 -4.140 -9.533 1.00 91.31 109 ASN A CA 1
ATOM 881 C C . ASN A 1 109 ? 15.963 -2.844 -10.318 1.00 91.31 109 ASN A C 1
ATOM 883 O O . ASN A 1 109 ? 16.293 -2.778 -11.498 1.00 91.31 109 ASN A O 1
ATOM 887 N N . THR A 1 110 ? 15.456 -1.796 -9.668 1.00 88.88 110 THR A N 1
ATOM 888 C CA . THR A 1 110 ? 15.197 -0.496 -10.301 1.00 88.88 110 THR A CA 1
ATOM 889 C C . THR A 1 110 ? 16.481 0.150 -10.821 1.00 88.88 110 THR A C 1
ATOM 891 O O . THR A 1 110 ? 16.515 0.614 -11.961 1.00 88.88 110 THR A O 1
ATOM 894 N N . VAL A 1 111 ? 17.559 0.138 -10.033 1.00 89.19 111 VAL A N 1
ATOM 895 C CA . VAL A 1 111 ? 18.853 0.709 -10.438 1.00 89.19 111 VAL A CA 1
ATOM 896 C C . VAL A 1 111 ? 19.491 -0.103 -11.564 1.00 89.19 111 VAL A C 1
ATOM 898 O O . VAL A 1 111 ? 19.919 0.476 -12.560 1.00 89.19 111 VAL A O 1
ATOM 901 N N . VAL A 1 112 ? 19.534 -1.432 -11.438 1.00 88.12 112 VAL A N 1
ATOM 902 C CA . VAL A 1 112 ? 20.133 -2.315 -12.452 1.00 88.12 112 VAL A CA 1
ATOM 903 C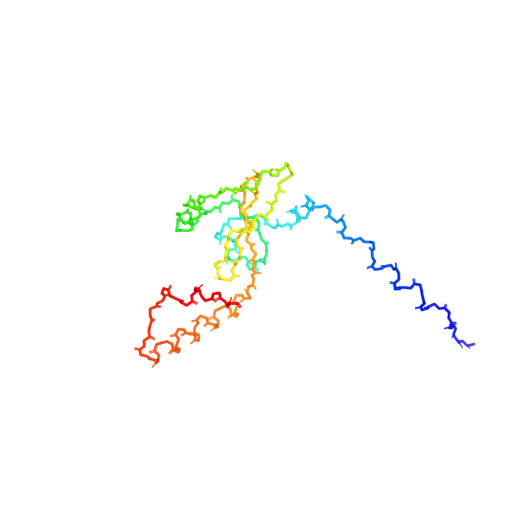 C . VAL A 1 112 ? 19.373 -2.213 -13.771 1.00 88.12 112 VAL A C 1
ATOM 905 O O . VAL A 1 112 ? 19.995 -2.031 -14.816 1.00 88.12 112 VAL A O 1
ATOM 908 N N . ASN A 1 113 ? 18.041 -2.256 -13.732 1.00 86.44 113 ASN A N 1
ATOM 909 C CA . ASN A 1 113 ? 17.220 -2.111 -14.931 1.00 86.44 113 ASN A CA 1
ATOM 910 C C . ASN A 1 113 ? 17.399 -0.725 -15.560 1.00 86.44 113 ASN A C 1
ATOM 912 O O . ASN A 1 113 ? 17.560 -0.628 -16.773 1.00 86.44 113 ASN A O 1
ATOM 916 N N . GLY A 1 114 ? 17.441 0.341 -14.752 1.00 83.50 114 GLY A N 1
ATOM 917 C CA . GLY A 1 114 ? 17.713 1.693 -15.242 1.00 83.50 114 GLY A CA 1
ATOM 918 C C . GLY A 1 114 ? 19.076 1.805 -15.930 1.00 83.50 114 GLY A C 1
ATOM 919 O O . GLY A 1 114 ? 19.185 2.387 -17.009 1.00 83.50 114 GLY A O 1
ATOM 920 N N . TRP A 1 115 ? 20.107 1.191 -15.349 1.00 82.31 115 TRP A N 1
ATOM 921 C CA . TRP A 1 115 ? 21.451 1.162 -15.917 1.00 82.31 115 TRP A CA 1
ATOM 922 C C . TRP A 1 115 ? 21.502 0.405 -17.248 1.00 82.31 115 TRP A C 1
ATOM 924 O O . TRP A 1 115 ? 21.980 0.960 -18.239 1.00 82.31 115 TRP A O 1
ATOM 934 N N . ILE A 1 116 ? 20.939 -0.805 -17.312 1.00 84.38 116 ILE A N 1
ATOM 935 C CA . ILE A 1 116 ? 20.877 -1.605 -18.546 1.00 84.38 116 ILE A CA 1
ATOM 936 C C . ILE A 1 116 ? 20.123 -0.846 -19.644 1.00 84.38 116 ILE A C 1
ATOM 938 O O . ILE A 1 116 ? 20.630 -0.736 -20.760 1.00 84.38 116 ILE A O 1
ATOM 942 N N . SER A 1 117 ? 18.962 -0.263 -19.331 1.00 76.88 117 SER A N 1
ATOM 943 C CA . SER A 1 117 ? 18.181 0.526 -20.293 1.00 76.88 117 SER A CA 1
ATOM 944 C C . SER A 1 117 ? 18.947 1.751 -20.800 1.00 76.88 117 SER A C 1
ATOM 946 O O . SER A 1 117 ? 18.878 2.071 -21.986 1.00 76.88 117 SER A O 1
ATOM 948 N N . SER A 1 118 ? 19.725 2.413 -19.934 1.00 78.00 118 SER A N 1
ATOM 949 C CA . SER A 1 118 ? 20.566 3.551 -20.336 1.00 78.00 118 SER A CA 1
ATOM 950 C C . SER A 1 118 ? 21.715 3.145 -21.267 1.00 78.00 118 SER A C 1
ATOM 952 O O . SER A 1 118 ? 22.070 3.898 -22.171 1.00 78.00 118 SER A O 1
ATOM 954 N N . MET A 1 119 ? 22.265 1.940 -21.086 1.00 74.62 119 MET A N 1
ATOM 955 C CA . MET A 1 119 ? 23.347 1.395 -21.913 1.00 74.62 119 MET A CA 1
ATOM 956 C C . MET A 1 119 ? 22.852 0.836 -23.248 1.00 74.62 119 MET A C 1
ATOM 958 O O . MET A 1 119 ? 23.555 0.930 -24.250 1.00 74.62 119 MET A O 1
ATOM 962 N N . ALA A 1 120 ? 21.646 0.267 -23.277 1.00 71.19 120 ALA A N 1
ATOM 963 C CA . ALA A 1 120 ? 21.073 -0.376 -24.457 1.00 71.19 120 ALA A CA 1
ATOM 964 C C . ALA A 1 120 ? 20.523 0.612 -25.508 1.00 71.19 120 ALA A C 1
ATOM 966 O O . ALA A 1 120 ? 20.016 0.184 -26.542 1.00 71.19 120 ALA A O 1
ATOM 967 N N . GLY A 1 121 ? 20.622 1.926 -25.275 1.00 60.91 121 GLY A N 1
ATOM 968 C CA . GLY A 1 121 ? 20.263 2.952 -26.261 1.00 60.91 121 GLY A CA 1
ATOM 969 C C . GLY A 1 121 ? 18.764 3.089 -26.553 1.00 60.91 121 GLY A C 1
ATOM 970 O O . GLY A 1 121 ? 18.397 3.766 -27.511 1.00 60.91 121 GLY A O 1
ATOM 971 N N . GLY A 1 122 ? 17.883 2.498 -25.742 1.00 59.69 122 GLY A N 1
ATOM 972 C CA . GLY A 1 122 ? 16.439 2.628 -25.916 1.00 59.69 122 GLY A CA 1
ATOM 973 C C . GLY A 1 122 ? 15.648 2.087 -24.728 1.00 59.69 122 GLY A C 1
ATOM 974 O O . GLY A 1 122 ? 15.826 0.937 -24.341 1.00 59.69 122 GLY A O 1
ATOM 975 N N . TYR A 1 123 ? 14.777 2.924 -24.156 1.00 52.41 123 TYR A N 1
ATOM 976 C CA . TYR A 1 123 ? 13.314 2.745 -24.118 1.00 52.41 123 TYR A CA 1
ATOM 977 C C . TYR A 1 123 ? 12.625 3.359 -22.885 1.00 52.41 123 TYR A C 1
ATOM 979 O O . TYR A 1 123 ? 13.171 3.477 -21.792 1.00 52.41 123 TYR A O 1
ATOM 987 N N . ASP A 1 124 ? 11.389 3.768 -23.173 1.00 52.34 124 ASP A N 1
ATOM 988 C CA . ASP A 1 124 ? 10.384 4.512 -22.419 1.00 52.34 124 ASP A CA 1
ATOM 989 C C . ASP A 1 124 ? 9.960 3.838 -21.096 1.00 52.34 124 ASP A C 1
ATOM 991 O O . ASP A 1 124 ? 9.523 2.683 -21.059 1.00 52.34 124 ASP A O 1
ATOM 995 N N . TYR A 1 125 ? 10.050 4.603 -20.007 1.00 49.75 125 TYR A N 1
ATOM 996 C CA . TYR A 1 125 ? 9.722 4.231 -18.624 1.00 49.75 125 TYR A CA 1
ATOM 997 C C . TYR A 1 125 ? 8.255 3.805 -18.420 1.00 49.75 125 TYR A C 1
ATOM 999 O O . TYR A 1 125 ? 7.922 3.235 -17.382 1.00 49.75 125 TYR A O 1
ATOM 1007 N N . ALA A 1 126 ? 7.374 4.038 -19.398 1.00 49.66 126 ALA A N 1
ATOM 1008 C CA . ALA A 1 126 ? 5.946 3.748 -19.298 1.00 49.66 126 ALA A CA 1
ATOM 1009 C C . ALA A 1 126 ? 5.553 2.257 -19.432 1.00 49.66 126 ALA A C 1
ATOM 1011 O O . ALA A 1 126 ? 4.414 1.912 -19.121 1.00 49.66 126 ALA A O 1
ATOM 1012 N N . THR A 1 127 ? 6.442 1.355 -19.879 1.00 49.31 127 THR A N 1
ATOM 1013 C CA . THR A 1 127 ? 6.045 -0.024 -20.269 1.00 49.31 127 THR A CA 1
ATOM 1014 C C . THR A 1 127 ? 6.617 -1.171 -19.424 1.00 49.31 127 THR A C 1
ATOM 1016 O O . THR A 1 127 ? 6.110 -2.291 -19.510 1.00 49.31 127 THR A O 1
ATOM 1019 N N . SER A 1 128 ? 7.600 -0.936 -18.548 1.00 49.97 128 SER A N 1
ATOM 1020 C CA . SER A 1 128 ? 8.261 -2.016 -17.785 1.00 49.97 128 SER A CA 1
ATOM 1021 C C . SER A 1 128 ? 7.438 -2.573 -16.615 1.00 49.97 128 SER A C 1
ATOM 1023 O O . SER A 1 128 ? 7.632 -3.722 -16.226 1.00 49.97 128 SER A O 1
ATOM 1025 N N . PHE A 1 129 ? 6.467 -1.818 -16.094 1.00 54.62 129 PHE A N 1
ATOM 1026 C CA . PHE A 1 129 ? 5.592 -2.260 -14.995 1.00 54.62 129 PHE A CA 1
ATOM 1027 C C . PHE A 1 129 ? 4.325 -3.001 -15.472 1.00 54.62 129 PHE A C 1
ATOM 1029 O O . PHE A 1 129 ? 3.492 -3.397 -14.659 1.00 54.62 129 PHE A O 1
ATOM 1036 N N . GLY A 1 130 ? 4.163 -3.185 -16.790 1.00 44.56 130 GLY A N 1
ATOM 1037 C CA . GLY A 1 130 ? 2.959 -3.750 -17.409 1.00 44.56 130 GLY A CA 1
ATOM 1038 C C . GLY A 1 130 ? 3.030 -5.226 -17.809 1.00 44.56 130 GLY A C 1
ATOM 1039 O O . GLY A 1 130 ? 2.028 -5.765 -18.278 1.00 44.56 130 GLY A O 1
ATOM 1040 N N . GLN A 1 131 ? 4.164 -5.914 -17.648 1.00 41.53 131 GLN A N 1
ATOM 1041 C CA . GLN A 1 131 ? 4.269 -7.312 -18.083 1.00 41.53 131 GLN A CA 1
ATOM 1042 C C . GLN A 1 131 ? 3.744 -8.280 -17.016 1.00 41.53 131 GLN A C 1
ATOM 1044 O O . GLN A 1 131 ? 4.494 -8.899 -16.262 1.00 41.53 131 GLN A O 1
ATOM 1049 N N . ARG A 1 132 ? 2.416 -8.447 -16.984 1.00 46.69 132 ARG A N 1
ATOM 1050 C CA . ARG A 1 132 ? 1.803 -9.683 -16.481 1.00 46.69 132 ARG A CA 1
ATOM 1051 C C . ARG A 1 132 ? 2.244 -10.829 -17.395 1.00 46.69 132 ARG A C 1
ATOM 1053 O O . ARG A 1 132 ? 1.992 -10.778 -18.597 1.00 46.69 132 ARG A O 1
ATOM 1060 N N . LYS A 1 133 ? 2.908 -11.844 -16.831 1.00 38.75 133 LYS A N 1
ATOM 1061 C CA . LYS A 1 133 ? 3.113 -13.129 -17.517 1.00 38.75 133 LYS A CA 1
ATOM 1062 C C . LYS A 1 133 ? 1.747 -13.721 -17.926 1.00 38.75 133 LYS A C 1
ATOM 1064 O O . LYS A 1 133 ? 0.805 -13.558 -17.146 1.00 38.75 133 LYS A O 1
ATOM 1069 N N . PRO A 1 134 ? 1.641 -14.369 -19.104 1.00 47.81 134 PRO A N 1
ATOM 1070 C CA . PRO A 1 134 ? 0.496 -15.215 -19.436 1.00 47.81 134 PRO A CA 1
ATOM 1071 C C . PRO A 1 134 ? 0.369 -16.398 -18.469 1.00 47.81 134 PRO A C 1
ATOM 1073 O O . PRO A 1 134 ? 1.410 -16.828 -17.914 1.00 47.81 134 PRO A O 1
#

Foldseek 3Di:
DDDDDPDDPPPVVPPPPDDPPPPQPPQVPAAEEAPVCVVVVQDQKHWHPYPPPPVVCVVVVPDDDDADDDPSWDFAWDDDDPQWTWTATRPPRIIMIGGNDRPVRVVVCVVVVVVVCVVVVDDDPPPPVPDDDD

Sequence (134 aa):
MKKIILLFVTLVSLFVFQNNVSADTLDDNIPQMTLSEALKSGEKEVIITEIDIPEAAKVLNSIRMRMPRSADGDWVYMYTAEPYAFYRHSKTKKWKMVQVTPTWTHVQNTVVNGWISSMAGGYDYATSFGQRKP

Radius of gyration: 22.0 Å; chains: 1; bounding box: 45×62×58 Å

pLDDT: mean 74.17, std 20.58, range [35.44, 95.44]

Secondary structure (DSSP, 8-state):
-------SSSSSSSSSS-----TTSSGGGS-EE-HHHHHHH--SEEEES----HHHHHHHHH--------SS--EEEEEEETTEEEEEETTT--EEEEE-S-HHHHHHHHHHHHHHHHHTT---TTSGGG----

Organism: Streptococcus suis (NCBI:txid1307)